Protein AF-A0A838WB47-F1 (afdb_monomer_lite)

Foldseek 3Di:
DAWPVPRQAFDKDADPDDDDDPPDDDDPDPVHDRIAFACDDPPRHDGPVPDAAQTKDKDWDADPNDTKIFIAHEWHDWAWDWDQDPNWIKIFIDDTPQFPWKWKAKPVGDIDTDRDRMDTDDPVSLPWIKIKIKRKGNQVSCVVVDVPPQAGRMDPDGDTDIYIDIYMDTHHD

Sequence (173 aa):
MHRTSDGTPFAWQGYGHLYAEPGTLHGISLDYANYYLPETIRSDSLGTADLRPGETYVLNVTTEGILIQGRTTIPDTFSASLVAMNGHRWVVWPRVRGAGGYMLSFSDGRTSLQQDTAFALADEELDGGWLTIRALDFNLYQYVSDPQMHRAGIDRGFGVFGATTAARLRLFP

pLDDT: mean 83.86, std 16.16, range [34.81, 97.81]

Radius of gyration: 18.25 Å; chains: 1; bounding box: 42×36×54 Å

Structure (mmCIF, N/CA/C/O backbone):
data_AF-A0A838WB47-F1
#
_entry.id   AF-A0A838WB47-F1
#
loop_
_atom_site.group_PDB
_atom_site.id
_atom_site.type_symbol
_atom_site.label_atom_id
_atom_site.label_alt_id
_atom_site.label_comp_id
_atom_site.label_asym_id
_atom_site.label_entity_id
_atom_site.label_seq_id
_atom_site.pdbx_PDB_ins_code
_atom_site.Cartn_x
_atom_site.Cartn_y
_atom_site.Cartn_z
_atom_site.occupancy
_atom_site.B_iso_or_equiv
_atom_site.auth_seq_id
_atom_site.auth_comp_id
_atom_site.auth_asym_id
_atom_site.auth_atom_id
_atom_site.pdbx_PDB_model_num
ATOM 1 N N . MET A 1 1 ? 7.780 -1.532 -16.198 1.00 90.12 1 MET A N 1
ATOM 2 C CA . MET A 1 1 ? 7.110 -2.469 -15.261 1.00 90.12 1 MET A CA 1
ATOM 3 C C . MET A 1 1 ? 6.120 -3.319 -16.045 1.00 90.12 1 MET A C 1
ATOM 5 O O . MET A 1 1 ? 5.581 -2.807 -17.016 1.00 90.12 1 MET A O 1
ATOM 9 N N . HIS A 1 2 ? 5.873 -4.566 -15.650 1.00 91.44 2 HIS A N 1
ATOM 10 C CA . HIS A 1 2 ? 4.824 -5.420 -16.225 1.00 91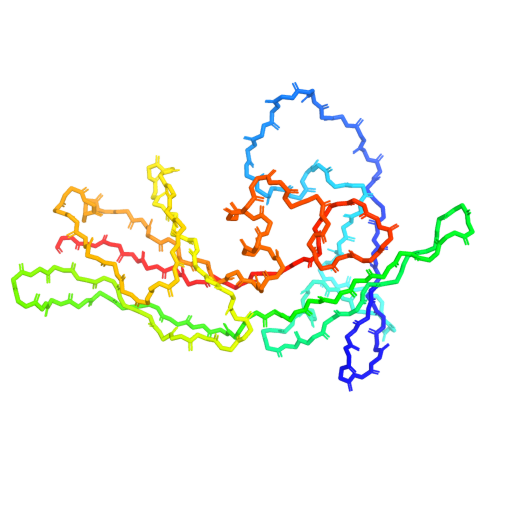.44 2 HIS A CA 1
ATOM 11 C C . HIS A 1 2 ? 4.107 -6.223 -15.133 1.00 91.44 2 HIS A C 1
ATOM 13 O O . HIS A 1 2 ? 4.675 -6.462 -14.061 1.00 91.44 2 HIS A O 1
ATOM 19 N N . ARG A 1 3 ? 2.864 -6.634 -15.402 1.00 90.62 3 ARG A N 1
ATOM 20 C CA . ARG A 1 3 ? 2.113 -7.563 -14.543 1.00 90.62 3 ARG A CA 1
ATOM 21 C C . ARG A 1 3 ? 2.590 -8.993 -14.794 1.00 90.62 3 ARG A C 1
ATOM 23 O O . ARG A 1 3 ? 2.779 -9.390 -15.937 1.00 90.62 3 ARG A O 1
ATOM 30 N N . THR A 1 4 ? 2.815 -9.771 -13.736 1.00 92.88 4 THR A N 1
ATOM 31 C CA . THR A 1 4 ? 3.361 -11.135 -13.867 1.00 92.88 4 THR A CA 1
ATOM 32 C C . THR A 1 4 ? 2.357 -12.127 -14.461 1.00 92.88 4 THR A C 1
ATOM 34 O O . THR A 1 4 ? 2.784 -13.053 -15.143 1.00 92.88 4 THR A O 1
ATOM 37 N N . SER A 1 5 ? 1.051 -11.955 -14.228 1.00 92.12 5 SER A N 1
ATOM 38 C CA . SER A 1 5 ? 0.035 -12.926 -14.663 1.00 92.12 5 SER A CA 1
ATOM 39 C C . SER A 1 5 ? -0.150 -13.010 -16.182 1.00 92.12 5 SER A C 1
ATOM 41 O O . SER A 1 5 ? -0.483 -14.079 -16.684 1.00 92.12 5 SER A O 1
ATOM 43 N N . ASP A 1 6 ? 0.103 -11.928 -16.920 1.00 89.62 6 ASP A N 1
ATOM 44 C CA . ASP A 1 6 ? -0.083 -11.868 -18.376 1.00 89.62 6 ASP A CA 1
ATOM 45 C C . ASP A 1 6 ? 1.080 -11.216 -19.141 1.00 89.62 6 ASP A C 1
ATOM 47 O O . ASP A 1 6 ? 1.063 -11.166 -20.367 1.00 89.62 6 ASP A O 1
ATOM 51 N N . GLY A 1 7 ? 2.102 -10.718 -18.442 1.00 89.31 7 GLY A N 1
ATOM 52 C CA . GLY A 1 7 ? 3.269 -10.081 -19.054 1.00 89.31 7 GLY A CA 1
ATOM 53 C C . GLY A 1 7 ? 2.996 -8.696 -19.646 1.00 89.31 7 GLY A C 1
ATOM 54 O O . GLY A 1 7 ? 3.919 -8.086 -20.189 1.00 89.31 7 GLY A O 1
ATOM 55 N N . THR A 1 8 ? 1.772 -8.172 -19.530 1.00 88.31 8 THR A N 1
ATOM 56 C CA . THR A 1 8 ? 1.386 -6.912 -20.173 1.00 88.31 8 THR A CA 1
ATOM 57 C C . THR A 1 8 ? 2.158 -5.736 -19.552 1.00 88.31 8 THR A C 1
ATOM 59 O O . THR A 1 8 ? 2.210 -5.606 -18.317 1.00 88.31 8 THR A O 1
ATOM 62 N N . PRO A 1 9 ? 2.796 -4.876 -20.370 1.00 90.75 9 PRO A N 1
ATOM 63 C CA . PRO A 1 9 ? 3.591 -3.761 -19.876 1.00 90.75 9 PRO A CA 1
ATOM 64 C C . PRO A 1 9 ? 2.721 -2.596 -19.390 1.00 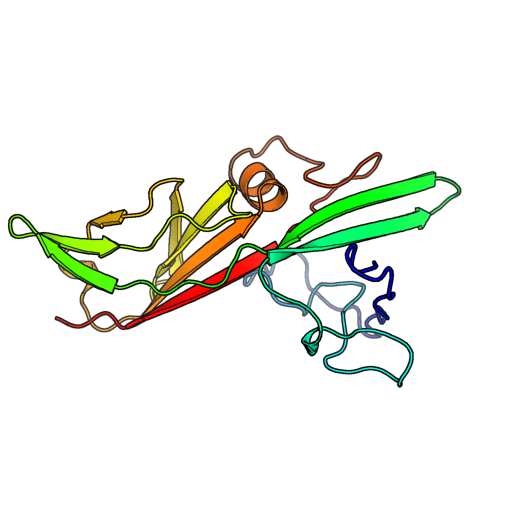90.75 9 PRO A C 1
ATOM 66 O O . PRO A 1 9 ? 1.647 -2.320 -19.920 1.00 90.75 9 PRO A O 1
ATOM 69 N N . PHE A 1 10 ? 3.241 -1.864 -18.406 1.00 88.62 10 PHE A N 1
ATOM 70 C CA . PHE A 1 10 ? 2.702 -0.575 -17.977 1.00 88.62 10 PHE A CA 1
ATOM 71 C C . PHE A 1 10 ? 3.431 0.563 -18.682 1.00 88.62 10 PHE A C 1
ATOM 73 O O . PHE A 1 10 ? 4.670 0.588 -18.682 1.00 88.62 10 PHE A O 1
ATOM 80 N N . ALA A 1 11 ? 2.684 1.527 -19.219 1.00 87.44 11 ALA A N 1
ATOM 81 C CA . ALA A 1 11 ? 3.270 2.678 -19.898 1.00 87.44 11 ALA A CA 1
ATOM 82 C C . ALA A 1 11 ? 3.494 3.846 -18.923 1.00 87.44 11 ALA A C 1
ATOM 84 O O . ALA A 1 11 ? 2.691 4.760 -18.764 1.00 87.44 11 ALA A O 1
ATOM 85 N N . TRP A 1 12 ? 4.649 3.809 -18.266 1.00 81.69 12 TRP A N 1
ATOM 86 C CA . TRP A 1 12 ? 5.147 4.938 -17.488 1.00 81.69 12 TRP A CA 1
ATOM 87 C C . TRP A 1 12 ? 5.329 6.169 -18.375 1.00 81.69 12 TRP A C 1
ATOM 89 O O . TRP A 1 12 ? 5.831 6.072 -19.495 1.00 81.69 12 TRP A O 1
ATOM 99 N N . GLN A 1 13 ? 4.959 7.330 -17.852 1.00 74.75 13 GLN A N 1
ATOM 100 C CA . GLN A 1 13 ? 5.166 8.625 -18.485 1.00 74.75 13 GLN A CA 1
ATOM 101 C C . GLN A 1 13 ? 6.111 9.461 -17.630 1.00 74.75 13 GLN A C 1
ATOM 103 O O . GLN A 1 13 ? 6.037 9.429 -16.405 1.00 74.75 13 GLN A O 1
ATOM 108 N N . GLY A 1 14 ? 7.027 10.189 -18.267 1.00 69.88 14 GLY A N 1
ATOM 109 C CA . GLY A 1 14 ? 7.852 11.171 -17.568 1.00 69.88 14 GLY A CA 1
ATOM 110 C C . GLY A 1 14 ? 7.015 12.393 -17.195 1.00 69.88 14 GLY A C 1
ATOM 111 O O . GLY A 1 14 ? 6.178 12.831 -17.988 1.00 69.88 14 GLY A O 1
ATOM 112 N N . TYR A 1 15 ? 7.238 12.960 -16.012 1.00 64.50 15 TYR A N 1
ATOM 113 C CA . TYR A 1 15 ? 6.712 14.292 -15.713 1.00 64.50 15 TYR A CA 1
ATOM 114 C C . TYR A 1 15 ? 7.523 15.359 -16.463 1.00 64.50 15 TYR A C 1
ATOM 116 O O . TYR A 1 15 ? 8.746 15.280 -16.551 1.00 64.50 15 TYR A O 1
ATOM 124 N N . GLY A 1 16 ? 6.837 16.366 -17.014 1.00 54.12 16 GLY A N 1
ATOM 125 C CA . GLY A 1 16 ? 7.458 17.469 -17.764 1.00 54.12 16 GLY A CA 1
ATOM 126 C C . GLY A 1 16 ? 7.888 18.678 -16.920 1.00 54.12 16 GLY A C 1
ATOM 127 O O . GLY A 1 16 ? 8.500 19.595 -17.461 1.00 54.12 16 GLY A O 1
ATOM 128 N N . HIS A 1 17 ? 7.581 18.708 -15.617 1.00 49.22 17 HIS A N 1
ATOM 129 C CA . HIS A 1 17 ? 7.891 19.836 -14.733 1.00 49.22 17 HIS A CA 1
ATOM 130 C C . HIS A 1 17 ? 8.670 19.384 -13.493 1.00 49.22 17 HIS A C 1
ATOM 132 O O . HIS A 1 17 ? 8.175 18.609 -12.684 1.00 49.22 17 HIS A O 1
ATOM 138 N N . LEU A 1 18 ? 9.888 19.912 -13.356 1.00 50.94 18 LEU A N 1
ATOM 139 C CA . LEU A 1 18 ? 10.751 19.817 -12.180 1.00 50.94 18 LEU A CA 1
ATOM 140 C C . LEU A 1 18 ? 10.758 21.178 -11.485 1.00 50.94 18 LEU A C 1
ATOM 142 O O . LEU A 1 18 ? 11.513 22.036 -11.920 1.00 50.94 18 LEU A O 1
ATOM 146 N N . TYR A 1 19 ? 9.978 21.374 -10.421 1.00 44.25 19 TYR A N 1
ATOM 147 C CA . TYR A 1 19 ? 10.296 22.371 -9.389 1.00 44.25 19 TYR A CA 1
ATOM 148 C C . TYR A 1 19 ? 9.724 21.916 -8.047 1.00 44.25 19 TYR A C 1
ATOM 150 O O . TYR A 1 19 ? 8.583 22.201 -7.702 1.00 44.25 19 TYR A O 1
ATOM 158 N N . ALA A 1 20 ? 10.548 21.197 -7.296 1.00 45.62 20 ALA A N 1
ATOM 159 C CA . ALA A 1 20 ? 10.332 20.899 -5.893 1.00 45.62 20 ALA A CA 1
ATOM 160 C C . ALA A 1 20 ? 11.442 21.587 -5.096 1.00 45.62 20 ALA A C 1
ATOM 162 O O . ALA A 1 20 ? 12.621 21.333 -5.351 1.00 45.62 20 ALA A O 1
ATOM 163 N N . GLU A 1 21 ? 11.087 22.463 -4.154 1.00 40.25 21 GLU A N 1
ATOM 164 C CA . GLU A 1 21 ? 12.078 23.027 -3.237 1.00 40.25 21 GLU A CA 1
ATOM 165 C C . GLU A 1 21 ? 12.554 21.950 -2.245 1.00 40.25 21 GLU A C 1
ATOM 167 O O . GLU A 1 21 ? 11.723 21.222 -1.682 1.00 40.25 21 GLU A O 1
ATOM 172 N N . PRO A 1 22 ? 13.874 21.829 -2.006 1.00 36.09 22 PRO A N 1
ATOM 173 C CA . PRO A 1 22 ? 14.416 20.870 -1.050 1.00 36.09 22 PRO A CA 1
ATOM 174 C C . PRO A 1 22 ? 13.778 21.015 0.341 1.00 36.09 22 PRO A C 1
ATOM 176 O O . PRO A 1 22 ? 13.734 22.109 0.895 1.00 36.09 22 PRO A O 1
ATOM 179 N N . GLY A 1 23 ? 13.331 19.904 0.936 1.00 36.72 23 GLY A N 1
ATOM 180 C CA . GLY A 1 23 ? 12.857 19.862 2.329 1.00 36.72 23 GLY A CA 1
ATOM 181 C C . GLY A 1 23 ? 11.339 19.934 2.533 1.00 36.72 23 GLY A C 1
ATOM 182 O O . GLY A 1 23 ? 10.885 19.839 3.671 1.00 36.72 23 GLY A O 1
ATOM 183 N N . THR A 1 24 ? 10.541 20.030 1.468 1.00 36.38 24 THR A N 1
ATOM 184 C CA . THR A 1 24 ? 9.078 19.898 1.559 1.00 36.38 24 THR A CA 1
ATOM 185 C C . THR A 1 24 ? 8.668 18.433 1.376 1.00 36.38 24 THR A C 1
ATOM 187 O O . THR A 1 24 ? 8.652 17.901 0.274 1.00 36.38 24 THR A O 1
ATOM 190 N N . LEU A 1 25 ? 8.386 17.739 2.481 1.00 36.59 25 LEU A N 1
ATOM 191 C CA . LEU A 1 25 ? 7.868 16.365 2.500 1.00 36.59 25 LEU A CA 1
ATOM 192 C C . LEU A 1 25 ? 6.429 16.395 3.028 1.00 36.59 25 LEU A C 1
ATOM 194 O O . LEU A 1 25 ? 6.199 16.418 4.236 1.00 36.59 25 LEU A O 1
ATOM 198 N N . HIS A 1 26 ? 5.447 16.375 2.127 1.00 34.81 26 HIS A N 1
ATOM 199 C CA . HIS A 1 26 ? 4.041 16.157 2.475 1.00 34.81 26 HIS A CA 1
ATOM 200 C C . HIS A 1 26 ? 3.559 14.826 1.889 1.00 34.81 26 HIS A C 1
ATOM 202 O O . HIS A 1 26 ? 2.889 14.768 0.864 1.00 34.81 26 HIS A O 1
ATOM 208 N N . GLY A 1 27 ? 3.917 13.733 2.570 1.00 42.12 27 GLY A N 1
ATOM 209 C CA . GLY A 1 27 ? 3.451 12.381 2.253 1.00 42.12 27 GLY A CA 1
ATOM 210 C C . GLY A 1 27 ? 4.011 11.786 0.955 1.00 42.12 27 GLY A C 1
ATOM 211 O O . GLY A 1 27 ? 4.848 12.370 0.274 1.00 42.12 27 GLY A O 1
ATOM 212 N N . ILE A 1 28 ? 3.537 10.583 0.617 1.00 42.91 28 ILE A N 1
ATOM 213 C CA . ILE A 1 28 ? 3.768 9.930 -0.681 1.00 42.91 28 ILE A CA 1
ATOM 214 C C . ILE A 1 28 ? 2.838 10.615 -1.701 1.00 42.91 28 ILE A C 1
ATOM 216 O O . ILE A 1 28 ? 1.822 10.045 -2.096 1.00 42.91 28 ILE A O 1
ATOM 220 N N . SER A 1 29 ? 3.104 11.882 -2.033 1.00 40.44 29 SER A N 1
ATOM 221 C CA . SER A 1 29 ? 2.401 12.588 -3.112 1.00 40.44 29 SER A CA 1
ATOM 222 C C . SER A 1 29 ? 3.119 12.350 -4.441 1.00 40.44 29 SER A C 1
ATOM 224 O O . SER A 1 29 ? 4.349 12.330 -4.491 1.00 40.44 29 SER A O 1
ATOM 226 N N . LEU A 1 30 ? 2.349 12.171 -5.519 1.00 41.78 30 LEU A N 1
ATOM 227 C CA . LEU A 1 30 ? 2.828 11.949 -6.895 1.00 41.78 30 LEU A CA 1
ATOM 228 C C . LEU A 1 30 ? 3.680 13.113 -7.441 1.00 41.78 30 LEU A C 1
ATOM 230 O O . LEU A 1 30 ? 4.377 12.947 -8.438 1.00 41.78 30 LEU A O 1
ATOM 234 N N . ASP A 1 31 ? 3.665 14.259 -6.762 1.00 38.00 31 ASP A N 1
ATOM 235 C CA . ASP A 1 31 ? 4.179 15.545 -7.247 1.00 38.00 31 ASP A CA 1
ATOM 236 C C . ASP A 1 31 ? 5.718 15.666 -7.263 1.00 38.00 31 ASP A C 1
ATOM 238 O O . ASP A 1 31 ? 6.252 16.669 -7.729 1.00 38.00 31 ASP A O 1
ATOM 242 N N . TYR A 1 32 ? 6.445 14.646 -6.790 1.00 45.44 32 TYR A N 1
ATOM 243 C CA . TYR A 1 32 ? 7.918 14.626 -6.737 1.00 45.44 32 TYR A CA 1
ATOM 244 C C . TYR A 1 32 ? 8.559 13.523 -7.596 1.00 45.44 32 TYR A C 1
ATOM 246 O O . TYR A 1 32 ? 9.774 13.319 -7.546 1.00 45.44 32 TYR A O 1
ATOM 254 N N . ALA A 1 33 ? 7.768 12.761 -8.355 1.00 56.72 33 ALA A N 1
ATOM 255 C CA . ALA A 1 33 ? 8.285 11.646 -9.136 1.00 56.72 33 ALA A CA 1
ATOM 256 C C . ALA A 1 33 ? 8.810 12.111 -10.506 1.00 56.72 33 ALA A C 1
ATOM 258 O O . ALA A 1 33 ? 8.194 12.927 -11.179 1.00 56.72 33 ALA A O 1
ATOM 259 N N . ASN A 1 34 ? 9.918 11.534 -10.979 1.00 63.47 34 ASN A N 1
ATOM 260 C CA . ASN A 1 34 ? 10.379 11.750 -12.362 1.00 63.47 34 ASN A CA 1
ATOM 261 C C . ASN A 1 34 ? 9.497 11.015 -13.390 1.00 63.47 34 ASN A C 1
ATOM 263 O O . ASN A 1 34 ? 9.502 11.346 -14.575 1.00 63.47 34 ASN A O 1
ATOM 267 N N . TYR A 1 35 ? 8.740 10.014 -12.934 1.00 70.81 35 TYR A N 1
ATOM 268 C CA . TYR A 1 35 ? 7.851 9.191 -13.743 1.00 70.81 35 TYR A CA 1
ATOM 269 C C . TYR A 1 35 ? 6.542 8.934 -12.998 1.00 70.81 35 TYR A C 1
ATOM 271 O O . TYR A 1 35 ? 6.547 8.747 -11.784 1.00 70.81 35 TYR A O 1
ATOM 279 N N . TYR A 1 36 ? 5.442 8.835 -13.735 1.00 75.06 36 TYR A N 1
ATOM 280 C CA . TYR A 1 36 ? 4.138 8.429 -13.225 1.00 75.06 36 TYR A CA 1
ATOM 281 C C . TYR A 1 36 ? 3.485 7.375 -14.105 1.00 75.06 36 TYR A C 1
ATOM 283 O O . TYR A 1 36 ? 3.841 7.189 -15.268 1.00 75.06 36 TYR A O 1
ATOM 291 N N . LEU A 1 37 ? 2.509 6.682 -13.530 1.00 77.81 37 LEU A N 1
ATOM 292 C CA . LEU A 1 37 ? 1.582 5.853 -14.280 1.00 77.81 37 LEU A CA 1
ATOM 293 C C . LEU A 1 37 ? 0.320 6.689 -14.558 1.00 77.81 37 LEU A C 1
ATOM 295 O O . LEU A 1 37 ? -0.301 7.168 -13.610 1.00 77.81 37 LEU A O 1
ATOM 299 N N . PRO A 1 38 ? -0.062 6.897 -15.826 1.00 77.62 38 PRO A N 1
ATOM 300 C CA . PRO A 1 38 ? -1.349 7.490 -16.186 1.00 77.62 38 PRO A CA 1
ATOM 301 C C . PRO A 1 38 ? -2.514 6.600 -15.758 1.00 77.62 38 PRO A C 1
ATOM 303 O O . PRO A 1 38 ? -2.359 5.383 -15.680 1.00 77.62 38 PRO A O 1
ATOM 306 N N . GLU A 1 39 ? -3.698 7.183 -15.574 1.00 72.06 39 GLU A N 1
ATOM 307 C CA . GLU A 1 39 ? -4.915 6.438 -15.221 1.00 72.06 39 GLU A CA 1
ATOM 308 C C . GLU A 1 39 ? -5.314 5.403 -16.275 1.00 72.06 39 GLU A C 1
ATOM 310 O O . GLU A 1 39 ? -5.624 4.258 -15.949 1.00 72.06 39 GLU A O 1
ATOM 315 N N . THR A 1 40 ? -5.253 5.771 -17.550 1.00 65.31 40 THR A N 1
ATOM 316 C CA . THR A 1 40 ? -5.563 4.877 -18.668 1.00 65.31 40 THR A CA 1
ATOM 317 C C . THR A 1 40 ? -4.689 5.246 -19.853 1.00 65.31 40 THR A C 1
ATOM 319 O O . THR A 1 40 ? -4.433 6.424 -20.110 1.00 65.31 40 THR A O 1
ATOM 322 N N . ILE A 1 41 ? -4.203 4.238 -20.570 1.00 68.31 41 ILE A N 1
ATOM 323 C CA . ILE A 1 41 ? -3.317 4.410 -21.722 1.00 68.31 41 ILE A CA 1
ATOM 324 C C . ILE A 1 41 ? -3.948 3.689 -22.916 1.00 68.31 41 ILE A C 1
ATOM 326 O O . ILE A 1 41 ? -4.962 3.006 -22.785 1.00 68.31 41 ILE A O 1
ATOM 330 N N . ARG A 1 42 ? -3.395 3.928 -24.108 1.00 64.81 42 ARG A N 1
ATOM 331 C CA . ARG A 1 42 ? -3.755 3.284 -25.380 1.00 64.81 42 ARG A CA 1
ATOM 332 C C . ARG A 1 42 ? -3.926 1.763 -25.231 1.00 64.81 42 ARG A C 1
ATOM 334 O O . ARG A 1 42 ? -3.386 1.155 -24.316 1.00 64.81 42 ARG A O 1
ATOM 341 N N . SER A 1 43 ? -4.643 1.165 -26.182 1.00 67.44 43 SER A N 1
ATOM 342 C CA . SER A 1 43 ? -5.160 -0.216 -26.181 1.00 67.44 43 SER A CA 1
ATOM 343 C C . SER A 1 43 ? -4.160 -1.360 -25.924 1.00 67.44 43 SER A C 1
ATOM 345 O O . SER A 1 43 ? -4.589 -2.505 -25.828 1.00 67.44 43 SER A O 1
ATOM 347 N N . ASP A 1 44 ? -2.858 -1.091 -25.847 1.00 76.88 44 ASP A N 1
ATOM 348 C CA . ASP A 1 44 ? -1.764 -2.059 -25.725 1.00 76.88 44 ASP A CA 1
ATOM 349 C C . ASP A 1 44 ? -0.924 -1.923 -24.437 1.00 76.88 44 ASP A C 1
ATOM 351 O O . ASP A 1 44 ? 0.070 -2.634 -24.278 1.00 76.88 44 ASP A O 1
ATOM 355 N N . SER A 1 45 ? -1.295 -1.040 -23.503 1.00 82.94 45 SER A N 1
ATOM 356 C CA . SER A 1 45 ? -0.541 -0.838 -22.257 1.00 82.94 45 SER A CA 1
ATOM 357 C C . SER A 1 45 ? -1.428 -0.550 -21.047 1.00 82.94 45 SER A C 1
ATOM 359 O O . SER A 1 45 ? -2.501 0.034 -21.164 1.00 82.94 45 SER A O 1
ATOM 361 N N . LEU A 1 46 ? -0.955 -0.971 -19.871 1.00 86.69 46 LEU A N 1
ATOM 362 C CA . LEU A 1 46 ? -1.660 -0.818 -18.597 1.00 86.69 46 LEU A CA 1
ATOM 363 C C . LEU A 1 46 ? -1.367 0.543 -17.938 1.00 86.69 46 LEU A C 1
ATOM 365 O O . LEU A 1 46 ? -0.222 1.012 -17.947 1.00 86.69 46 LEU A O 1
ATOM 369 N N . GLY A 1 47 ? -2.395 1.143 -17.333 1.00 85.62 47 GLY A N 1
ATOM 370 C CA . GLY A 1 47 ? -2.328 2.348 -16.496 1.00 85.62 47 GLY A CA 1
ATOM 371 C C . GLY A 1 47 ? -2.513 2.049 -15.002 1.00 85.62 47 GLY A C 1
ATOM 372 O O . GLY A 1 47 ? -2.530 0.893 -14.583 1.00 85.62 47 GLY A O 1
ATOM 373 N N . THR A 1 48 ? -2.668 3.072 -14.157 1.00 83.50 48 THR A N 1
ATOM 374 C CA . THR A 1 48 ? -2.925 2.870 -12.714 1.00 83.50 48 THR A CA 1
ATOM 375 C C . THR A 1 48 ? -4.241 2.150 -12.454 1.00 83.50 48 THR A C 1
ATOM 377 O O . THR A 1 48 ? -4.304 1.370 -11.505 1.00 83.50 48 THR A O 1
ATOM 380 N N . ALA A 1 49 ? -5.257 2.341 -13.303 1.00 84.56 49 ALA A N 1
ATOM 381 C CA . ALA A 1 49 ? -6.543 1.652 -13.191 1.00 84.56 49 ALA A CA 1
ATOM 382 C C . ALA A 1 49 ? -6.430 0.125 -13.378 1.00 84.56 49 ALA A C 1
ATOM 384 O O . ALA A 1 49 ? -7.298 -0.626 -12.937 1.00 84.56 49 ALA A O 1
ATOM 385 N N . ASP A 1 50 ? -5.343 -0.348 -13.991 1.00 89.69 50 ASP A N 1
ATOM 386 C CA . ASP A 1 50 ? -5.075 -1.767 -14.221 1.00 89.69 50 ASP A CA 1
ATOM 387 C C . ASP A 1 50 ? -4.282 -2.439 -13.088 1.00 89.69 50 ASP A C 1
ATOM 389 O O . ASP A 1 50 ? -4.009 -3.650 -13.137 1.00 89.69 50 ASP A O 1
ATOM 393 N N . LEU A 1 51 ? -3.893 -1.674 -12.062 1.00 90.44 51 LEU A N 1
ATOM 394 C CA . LEU A 1 51 ? -3.312 -2.219 -10.842 1.00 90.44 51 LEU A CA 1
ATOM 395 C C . LEU A 1 51 ? -4.382 -2.992 -10.071 1.00 90.44 51 LEU A C 1
ATOM 397 O O . LEU A 1 51 ? -5.482 -2.506 -9.821 1.00 90.44 51 LEU A O 1
ATOM 401 N N . ARG A 1 52 ? -4.050 -4.220 -9.682 1.00 93.44 52 ARG A N 1
ATOM 402 C CA . ARG A 1 52 ? -4.972 -5.143 -9.031 1.00 93.44 52 ARG A CA 1
ATOM 403 C C . ARG A 1 52 ? -4.384 -5.589 -7.699 1.00 93.44 52 ARG A C 1
ATOM 405 O O . ARG A 1 52 ? -3.262 -6.099 -7.669 1.00 93.44 52 ARG A O 1
ATOM 412 N N . PRO A 1 53 ? -5.134 -5.436 -6.602 1.00 95.06 53 PRO A N 1
ATOM 413 C CA . PRO A 1 53 ? -4.815 -6.082 -5.340 1.00 95.06 53 PRO A CA 1
ATOM 414 C C . PRO A 1 53 ? -4.545 -7.571 -5.544 1.00 95.06 53 PRO A C 1
ATOM 416 O O . PRO A 1 53 ? -5.239 -8.242 -6.310 1.00 95.06 53 PRO A O 1
ATOM 419 N N . GLY A 1 54 ? -3.499 -8.067 -4.895 1.00 94.38 54 GLY A N 1
ATOM 420 C CA . GLY A 1 54 ? -3.109 -9.464 -4.952 1.00 94.38 54 GLY A CA 1
ATOM 421 C C . GLY A 1 54 ? -2.228 -9.883 -6.127 1.00 94.38 54 GLY A C 1
ATOM 422 O O . GLY A 1 54 ? -1.715 -11.008 -6.104 1.00 94.38 54 GLY A O 1
ATOM 423 N N . GLU A 1 55 ? -2.053 -9.021 -7.130 1.00 96.00 55 GLU A N 1
ATOM 424 C CA . GLU A 1 55 ? -1.185 -9.272 -8.280 1.00 96.00 55 GLU A CA 1
ATOM 425 C C . GLU A 1 55 ? 0.273 -8.910 -7.992 1.00 96.00 55 GLU A C 1
ATOM 427 O O . GLU A 1 55 ? 0.591 -8.047 -7.165 1.00 96.00 55 GLU A O 1
ATOM 432 N N . THR A 1 56 ? 1.171 -9.574 -8.719 1.00 95.31 56 THR A N 1
ATOM 433 C CA . THR A 1 56 ? 2.609 -9.307 -8.669 1.00 95.31 56 THR A CA 1
ATOM 434 C C . THR A 1 56 ? 3.064 -8.529 -9.898 1.00 95.31 56 THR A C 1
ATOM 436 O O . THR A 1 56 ? 2.658 -8.802 -11.030 1.00 95.31 56 THR A O 1
ATOM 439 N N . TYR A 1 57 ? 3.970 -7.585 -9.665 1.00 93.69 57 TYR A N 1
ATOM 440 C CA . TYR A 1 57 ? 4.527 -6.699 -10.673 1.00 93.69 57 TYR A CA 1
ATOM 441 C C . TYR A 1 57 ? 6.043 -6.771 -10.654 1.00 93.69 57 TYR A C 1
ATOM 443 O O . TYR A 1 57 ? 6.665 -6.847 -9.592 1.00 93.69 57 TYR A O 1
ATOM 451 N N . VAL A 1 58 ? 6.631 -6.728 -11.845 1.00 94.81 58 VAL A N 1
ATOM 452 C CA . VAL A 1 58 ? 8.080 -6.741 -12.035 1.00 94.81 58 VAL A CA 1
ATOM 453 C C . VAL A 1 58 ? 8.515 -5.441 -12.696 1.00 94.81 58 VAL A C 1
ATOM 455 O O . VAL A 1 58 ? 7.969 -5.006 -13.716 1.00 94.81 58 VAL A O 1
ATOM 458 N N . LEU A 1 59 ? 9.524 -4.819 -12.103 1.00 91.12 59 LEU A N 1
ATOM 459 C CA . LEU A 1 59 ? 10.240 -3.670 -12.624 1.00 91.12 59 LEU A CA 1
ATOM 460 C C . LEU A 1 59 ? 11.541 -4.159 -13.264 1.00 91.12 59 LEU A C 1
ATOM 462 O O . LEU A 1 59 ? 12.285 -4.906 -12.647 1.00 91.12 59 LEU A O 1
ATOM 466 N N . ASN A 1 60 ? 11.811 -3.714 -14.488 1.00 91.94 60 ASN A N 1
ATOM 467 C CA . ASN A 1 60 ? 13.097 -3.868 -15.160 1.00 91.94 60 ASN A CA 1
ATOM 468 C C . ASN A 1 60 ? 13.445 -2.496 -15.741 1.00 91.94 60 ASN A C 1
ATOM 470 O O . ASN A 1 60 ? 12.655 -1.954 -16.517 1.00 91.94 60 ASN A O 1
ATOM 474 N N . VAL A 1 61 ? 14.580 -1.932 -15.341 1.00 85.19 61 VAL A N 1
ATOM 475 C CA . VAL A 1 61 ? 15.087 -0.639 -15.811 1.00 85.19 61 VAL A CA 1
ATOM 476 C C . VAL A 1 61 ? 16.537 -0.828 -16.216 1.00 85.19 61 VAL A C 1
ATOM 478 O O . VAL A 1 61 ? 17.337 -1.314 -15.424 1.00 85.19 61 VAL A O 1
ATOM 481 N N . THR A 1 62 ? 16.889 -0.445 -17.438 1.00 87.19 62 THR A N 1
ATOM 482 C CA . THR A 1 62 ? 18.285 -0.431 -17.879 1.00 87.19 62 THR A CA 1
ATOM 483 C C . THR A 1 62 ? 18.789 1.002 -17.879 1.00 87.19 62 THR A C 1
ATOM 485 O O . THR A 1 62 ? 18.217 1.854 -18.553 1.00 87.19 62 THR A O 1
ATOM 488 N N . THR A 1 63 ? 19.860 1.262 -17.133 1.00 81.50 63 THR A N 1
ATOM 489 C CA . THR A 1 63 ? 20.524 2.567 -17.065 1.00 81.50 63 THR A CA 1
ATOM 490 C C . THR A 1 63 ? 22.031 2.366 -17.089 1.00 81.50 63 THR A C 1
ATOM 492 O O . THR A 1 63 ? 22.535 1.479 -16.410 1.00 81.50 63 THR A O 1
ATOM 495 N N . GLU A 1 64 ? 22.747 3.135 -17.911 1.00 87.81 64 GLU A N 1
ATOM 496 C CA . GLU A 1 64 ? 24.217 3.054 -18.035 1.00 87.81 64 GLU A CA 1
ATOM 497 C C . GLU A 1 64 ? 24.752 1.620 -18.266 1.00 87.81 64 GLU A C 1
ATOM 499 O O . GLU A 1 64 ? 25.822 1.243 -17.802 1.00 87.81 64 GLU A O 1
ATOM 504 N N . GLY A 1 65 ? 23.985 0.781 -18.973 1.00 90.06 65 GLY A N 1
ATOM 505 C CA . GLY A 1 65 ? 24.336 -0.625 -19.220 1.00 90.06 65 GLY A CA 1
ATOM 506 C C . GLY A 1 65 ? 24.085 -1.580 -18.044 1.00 90.06 65 GLY A C 1
ATOM 507 O O . GLY A 1 65 ? 24.308 -2.781 -18.183 1.00 90.06 65 GLY A O 1
ATOM 508 N N . ILE A 1 66 ? 23.575 -1.090 -16.912 1.00 87.25 66 ILE A N 1
ATOM 509 C CA . ILE A 1 66 ? 23.194 -1.888 -15.743 1.00 87.25 66 ILE A CA 1
ATOM 510 C C . ILE A 1 66 ? 21.686 -2.143 -15.771 1.00 87.25 66 ILE A C 1
ATOM 512 O O . ILE A 1 66 ? 20.881 -1.223 -15.920 1.00 87.25 66 ILE A O 1
ATOM 516 N N . LEU A 1 67 ? 21.295 -3.409 -15.612 1.00 91.00 67 LEU A N 1
ATOM 517 C CA . LEU A 1 67 ? 19.905 -3.800 -15.398 1.00 91.00 67 LEU A CA 1
ATOM 518 C C . LEU A 1 67 ? 19.578 -3.749 -13.899 1.00 91.00 67 LEU A C 1
ATOM 520 O O . LEU A 1 67 ? 20.129 -4.521 -13.115 1.00 91.00 67 LEU A O 1
ATOM 524 N N . ILE A 1 68 ? 18.654 -2.863 -13.535 1.00 88.25 68 ILE A N 1
ATOM 525 C CA . ILE A 1 68 ? 18.005 -2.770 -12.228 1.00 88.25 68 ILE A CA 1
ATOM 526 C C . ILE A 1 68 ? 16.692 -3.543 -12.309 1.00 88.25 68 ILE A C 1
ATOM 528 O O . ILE A 1 68 ? 15.882 -3.317 -13.215 1.00 88.25 68 ILE A O 1
ATOM 532 N N . GLN A 1 69 ? 16.471 -4.447 -11.361 1.00 93.12 69 GLN A N 1
ATOM 533 C CA . GLN A 1 69 ? 15.267 -5.275 -11.319 1.00 93.12 69 GLN A CA 1
ATOM 534 C C . GLN A 1 69 ? 14.531 -5.077 -10.005 1.00 93.12 69 GLN A C 1
ATOM 536 O O . GLN A 1 69 ? 15.151 -4.835 -8.980 1.00 93.12 69 GLN A O 1
ATOM 541 N N . GLY A 1 70 ? 13.213 -5.216 -10.013 1.00 93.00 70 GLY A N 1
ATOM 542 C CA . GLY A 1 70 ? 12.424 -5.203 -8.794 1.00 93.00 70 GLY A CA 1
ATOM 543 C C . GLY A 1 70 ? 11.164 -6.037 -8.914 1.00 93.00 70 GLY A C 1
ATOM 544 O O . GLY A 1 70 ? 10.681 -6.303 -10.014 1.00 93.00 70 GLY A O 1
ATOM 545 N N . ARG A 1 71 ? 10.624 -6.467 -7.776 1.00 94.62 71 ARG A N 1
ATOM 546 C CA . ARG A 1 71 ? 9.394 -7.263 -7.720 1.00 94.62 71 ARG A CA 1
ATOM 547 C C . ARG A 1 71 ? 8.586 -6.900 -6.487 1.00 94.62 71 ARG A C 1
ATOM 549 O O . ARG A 1 71 ? 9.109 -7.005 -5.387 1.00 94.62 71 ARG A O 1
ATOM 556 N N . THR A 1 72 ? 7.310 -6.567 -6.656 1.00 95.31 72 THR A N 1
ATOM 557 C CA . THR A 1 72 ? 6.381 -6.317 -5.542 1.00 95.31 72 THR A CA 1
ATOM 558 C C . THR A 1 72 ? 5.041 -7.005 -5.783 1.00 95.31 72 THR A C 1
ATOM 560 O O . THR A 1 72 ? 4.655 -7.239 -6.928 1.00 95.31 72 THR A O 1
ATOM 563 N N . THR A 1 73 ? 4.343 -7.361 -4.707 1.00 96.31 73 THR A N 1
ATOM 564 C CA . THR A 1 73 ? 2.974 -7.890 -4.757 1.00 96.31 73 THR A CA 1
ATOM 565 C C . THR A 1 73 ? 2.065 -6.911 -4.044 1.00 96.31 73 THR A C 1
ATOM 567 O O . THR A 1 73 ? 2.292 -6.624 -2.872 1.00 96.31 73 THR A O 1
ATOM 570 N N . ILE A 1 74 ? 1.044 -6.409 -4.738 1.00 96.38 74 ILE A N 1
ATOM 571 C CA . ILE A 1 74 ? 0.066 -5.515 -4.118 1.00 96.38 74 ILE A CA 1
ATOM 572 C C . ILE A 1 74 ? -0.696 -6.332 -3.067 1.00 96.38 74 ILE A C 1
ATOM 574 O O . ILE A 1 74 ? -1.217 -7.393 -3.419 1.00 96.38 74 ILE A O 1
ATOM 578 N N . PRO A 1 75 ? -0.772 -5.897 -1.796 1.00 97.75 75 PRO A N 1
ATOM 579 C CA . PRO A 1 75 ? -1.556 -6.617 -0.800 1.00 97.75 75 PRO A CA 1
ATOM 580 C C . PRO A 1 75 ? -3.028 -6.755 -1.220 1.00 97.75 75 PRO A C 1
ATOM 582 O O . PRO A 1 75 ? -3.546 -5.917 -1.955 1.00 97.75 75 PRO A O 1
ATOM 585 N N . ASP A 1 76 ? -3.717 -7.809 -0.779 1.00 97.44 76 ASP A N 1
ATOM 586 C CA . ASP A 1 76 ? -5.148 -7.973 -1.086 1.00 97.44 76 ASP A CA 1
ATOM 587 C C . ASP A 1 76 ? -5.990 -6.818 -0.491 1.00 97.44 76 ASP A C 1
ATOM 589 O O . ASP A 1 76 ? -5.575 -6.111 0.436 1.00 97.44 76 ASP A O 1
ATOM 593 N N . THR A 1 77 ? -7.195 -6.600 -1.029 1.00 96.44 77 THR A N 1
ATOM 594 C CA . THR A 1 77 ? -8.163 -5.660 -0.440 1.00 96.44 77 THR A CA 1
ATOM 595 C C . THR A 1 77 ? -8.682 -6.172 0.893 1.00 96.44 77 THR A C 1
ATOM 597 O O . THR A 1 77 ? -8.889 -7.372 1.066 1.00 96.44 77 THR A O 1
ATOM 600 N N . PHE A 1 78 ? -9.000 -5.256 1.801 1.00 97.31 78 PHE A N 1
ATOM 601 C CA . PHE A 1 78 ? -9.604 -5.588 3.083 1.00 97.31 78 PHE A CA 1
ATOM 602 C C . PHE A 1 78 ? -10.527 -4.484 3.571 1.00 97.31 78 PHE A C 1
ATOM 604 O O . PHE A 1 78 ? -10.560 -3.374 3.040 1.00 97.31 78 PHE A O 1
ATOM 611 N N . SER A 1 79 ? -11.273 -4.806 4.618 1.00 97.00 79 SER A N 1
ATOM 612 C CA . SER A 1 79 ? -12.032 -3.845 5.402 1.00 97.00 79 SER A CA 1
ATOM 613 C C . SER A 1 79 ? -11.592 -3.937 6.856 1.00 97.00 79 SER A C 1
ATOM 615 O O . SER A 1 79 ? -11.151 -4.990 7.318 1.00 97.00 79 SER A O 1
ATOM 617 N N . ALA A 1 80 ? -11.704 -2.817 7.558 1.00 96.50 80 ALA A N 1
ATOM 618 C CA . ALA A 1 80 ? -11.500 -2.746 8.992 1.00 96.50 80 ALA A CA 1
ATOM 619 C C . ALA A 1 80 ? -12.850 -2.597 9.693 1.00 96.50 80 ALA A C 1
ATOM 621 O O . ALA A 1 80 ? -13.826 -2.134 9.099 1.00 96.50 80 ALA A O 1
ATOM 622 N N . SER A 1 81 ? -12.917 -2.993 10.955 1.00 95.62 81 SER A N 1
ATOM 623 C CA . SER A 1 81 ? -14.127 -2.894 11.765 1.00 95.62 81 SER A CA 1
ATOM 624 C C . SER A 1 81 ? -13.794 -2.380 13.154 1.00 95.62 81 SER A C 1
ATOM 626 O O . SER A 1 81 ? -12.764 -2.739 13.718 1.00 95.62 81 SER A O 1
ATOM 628 N N . LEU A 1 82 ? -14.681 -1.545 13.695 1.00 93.75 82 LEU A N 1
ATOM 629 C CA . LEU A 1 82 ? -14.650 -1.129 15.091 1.00 93.75 82 LEU A CA 1
ATOM 630 C C . LEU A 1 82 ? -15.445 -2.144 15.916 1.00 93.75 82 LEU A C 1
ATOM 632 O O . LEU A 1 82 ? -16.616 -2.386 15.627 1.00 93.75 82 LEU A O 1
ATOM 636 N N . VAL A 1 83 ? -14.824 -2.733 16.932 1.00 94.00 83 VAL A N 1
ATOM 637 C CA . VAL A 1 83 ? -15.454 -3.706 17.831 1.00 94.00 83 VAL A CA 1
ATOM 638 C C . VAL A 1 83 ? -15.241 -3.299 19.285 1.00 94.00 83 VAL A C 1
ATOM 640 O O . VAL A 1 83 ? -14.195 -2.762 19.639 1.00 94.00 83 VAL A O 1
ATOM 643 N N . ALA A 1 84 ? -16.226 -3.557 20.141 1.00 92.62 84 ALA A N 1
ATOM 644 C CA . ALA A 1 84 ? -16.094 -3.383 21.585 1.00 92.62 84 ALA A CA 1
ATOM 645 C C . ALA A 1 84 ? -15.819 -4.746 22.234 1.00 92.62 84 ALA A C 1
ATOM 647 O O . ALA A 1 84 ? -16.603 -5.680 22.074 1.00 92.62 84 ALA A O 1
ATOM 648 N N . MET A 1 85 ? -14.706 -4.870 22.957 1.00 90.38 85 MET A N 1
ATOM 649 C CA . MET A 1 85 ? -14.290 -6.106 23.621 1.00 90.38 85 MET A CA 1
ATOM 650 C C . MET A 1 85 ? -13.609 -5.781 24.952 1.00 90.38 85 MET A C 1
ATOM 652 O O . MET A 1 85 ? -12.698 -4.958 25.003 1.00 90.38 85 MET A O 1
ATOM 656 N N . ASN A 1 86 ? -14.042 -6.442 26.030 1.00 89.25 86 ASN A N 1
ATOM 657 C CA . ASN A 1 86 ? -13.506 -6.260 27.387 1.00 89.25 86 ASN A CA 1
ATOM 658 C C . ASN A 1 86 ? -13.526 -4.798 27.877 1.00 89.25 86 ASN A C 1
ATOM 660 O O . ASN A 1 86 ? -12.593 -4.356 28.535 1.00 89.25 86 ASN A O 1
ATOM 664 N N . GLY A 1 87 ? -14.565 -4.034 27.526 1.00 86.69 87 GLY A N 1
ATOM 665 C CA . GLY A 1 87 ? -14.675 -2.616 27.897 1.00 86.69 87 GLY A CA 1
ATOM 666 C C . GLY A 1 87 ? -13.790 -1.666 27.081 1.00 86.69 87 GLY A C 1
ATOM 667 O O . GLY A 1 87 ? -13.850 -0.464 27.302 1.00 86.69 87 GLY A O 1
ATOM 668 N N . HIS A 1 88 ? -13.025 -2.178 26.114 1.00 89.44 88 HIS A N 1
ATOM 669 C CA . HIS A 1 88 ? -12.195 -1.388 25.209 1.00 89.44 88 HIS A CA 1
ATOM 670 C C . HIS A 1 88 ? -12.753 -1.408 23.788 1.00 89.44 88 HIS A C 1
ATOM 672 O O . HIS A 1 88 ? -13.378 -2.386 23.363 1.00 89.44 88 HIS A O 1
ATOM 678 N N . ARG A 1 89 ? -12.490 -0.344 23.027 1.00 91.88 89 ARG A N 1
ATOM 679 C CA . ARG A 1 89 ? -12.760 -0.311 21.589 1.00 91.88 89 ARG A CA 1
ATOM 680 C C . ARG A 1 89 ? -11.509 -0.697 20.822 1.00 91.88 89 ARG A C 1
ATOM 682 O O . ARG A 1 89 ? -10.418 -0.215 21.098 1.00 91.88 89 ARG A O 1
ATOM 689 N N . TRP A 1 90 ? -11.687 -1.567 19.845 1.00 94.75 90 TRP A N 1
ATOM 690 C CA . TRP A 1 90 ? -10.622 -2.100 19.018 1.00 94.75 90 TRP A CA 1
ATOM 691 C C . TRP A 1 90 ? -10.960 -1.871 17.561 1.00 94.75 90 TRP A C 1
ATOM 693 O O . TRP A 1 90 ? -12.082 -2.130 17.129 1.00 94.75 90 TRP A O 1
ATOM 703 N N . VAL A 1 91 ? -9.973 -1.451 16.786 1.00 95.50 91 VAL A N 1
ATOM 704 C CA . VAL A 1 91 ? -10.033 -1.569 15.335 1.00 95.50 91 VAL A CA 1
ATOM 705 C C . VAL A 1 91 ? -9.369 -2.873 14.953 1.00 95.50 91 VAL A C 1
ATOM 707 O O . VAL A 1 91 ? -8.226 -3.112 15.328 1.00 95.50 91 VAL A O 1
ATOM 710 N N . VAL A 1 92 ? -10.081 -3.711 14.210 1.00 97.12 92 VAL A N 1
ATOM 711 C CA . VAL A 1 92 ? -9.597 -5.018 13.760 1.00 97.12 92 VAL A CA 1
ATOM 712 C C . VAL A 1 92 ? -9.699 -5.134 12.246 1.00 97.12 92 VAL A C 1
ATOM 714 O O . VAL A 1 92 ? -10.610 -4.583 11.624 1.00 97.12 92 VAL A O 1
ATOM 717 N N . TRP A 1 93 ? -8.757 -5.847 11.643 1.00 97.56 93 TRP A N 1
ATOM 718 C CA . TRP A 1 93 ? -8.739 -6.169 10.218 1.00 97.56 93 TRP A CA 1
ATOM 719 C C . TRP A 1 93 ? -8.174 -7.579 10.012 1.00 97.56 93 TRP A C 1
ATOM 721 O O . TRP A 1 93 ? -7.508 -8.106 10.894 1.00 97.56 93 TRP A O 1
ATOM 731 N N . PRO A 1 94 ? -8.440 -8.256 8.886 1.00 97.31 94 PRO A N 1
ATOM 732 C CA . PRO A 1 94 ? -7.806 -9.540 8.616 1.00 97.31 94 PRO A CA 1
ATOM 733 C C . PRO A 1 94 ? -6.335 -9.352 8.231 1.00 97.31 94 PRO A C 1
ATOM 735 O O . PRO A 1 94 ? -5.959 -8.350 7.618 1.00 97.31 94 PRO A O 1
ATOM 738 N N . ARG A 1 95 ? -5.502 -10.367 8.497 1.00 96.44 95 ARG A N 1
ATOM 739 C CA . ARG A 1 95 ? -4.187 -10.440 7.854 1.00 96.44 95 ARG A CA 1
ATOM 740 C C . ARG A 1 95 ? -4.386 -10.677 6.357 1.00 96.44 95 ARG A C 1
ATOM 742 O O . ARG A 1 95 ? -4.938 -11.707 5.981 1.00 96.44 95 ARG A O 1
ATOM 749 N N . VAL A 1 96 ? -3.919 -9.761 5.513 1.00 95.94 96 VAL A N 1
ATOM 750 C CA . VAL A 1 96 ? -4.043 -9.897 4.054 1.00 95.94 96 VAL A CA 1
ATOM 751 C C . VAL A 1 96 ? -2.802 -10.514 3.424 1.00 95.94 96 VAL A C 1
ATOM 753 O O . VAL A 1 96 ? -1.670 -10.292 3.864 1.00 95.94 96 VAL A O 1
ATOM 756 N N . ARG A 1 97 ? -3.004 -11.291 2.358 1.00 96.00 97 ARG A N 1
ATOM 757 C CA . ARG A 1 97 ? -1.906 -11.817 1.544 1.00 96.00 97 ARG A CA 1
ATOM 758 C C . ARG A 1 97 ? -1.141 -10.658 0.908 1.00 96.00 97 ARG A C 1
ATOM 760 O O . ARG A 1 97 ? -1.726 -9.649 0.526 1.00 96.00 97 ARG A O 1
ATOM 767 N N . GLY A 1 98 ? 0.174 -10.820 0.796 1.00 93.44 98 GLY A N 1
ATOM 768 C CA . GLY A 1 98 ? 1.070 -9.804 0.243 1.00 93.44 98 GLY A CA 1
ATOM 769 C C . GLY A 1 98 ? 1.513 -8.742 1.250 1.00 93.44 98 GLY A C 1
ATOM 770 O O . GLY A 1 98 ? 2.515 -8.087 0.987 1.00 93.44 98 GLY A O 1
ATOM 771 N N . ALA A 1 99 ? 0.860 -8.610 2.413 1.00 97.38 99 ALA A N 1
ATOM 772 C CA . ALA A 1 99 ? 1.277 -7.652 3.434 1.00 97.38 99 ALA A CA 1
ATOM 773 C C . ALA A 1 99 ? 2.481 -8.139 4.260 1.00 97.38 99 ALA A C 1
ATOM 775 O O . ALA A 1 99 ? 2.444 -9.224 4.852 1.00 97.38 99 ALA A O 1
ATOM 776 N N . GLY A 1 100 ? 3.509 -7.292 4.358 1.00 96.19 100 GLY A N 1
ATOM 777 C CA . GLY A 1 100 ? 4.595 -7.414 5.339 1.00 96.19 100 GLY A CA 1
ATOM 778 C C . GLY A 1 100 ? 4.238 -6.819 6.707 1.00 96.19 100 GLY A C 1
ATOM 779 O O . GLY A 1 100 ? 4.748 -7.273 7.732 1.00 96.19 100 GLY A O 1
ATOM 780 N N . GLY A 1 101 ? 3.314 -5.854 6.718 1.00 97.25 101 GLY A N 1
ATOM 781 C CA . GLY A 1 101 ? 2.731 -5.235 7.907 1.00 97.25 101 GLY A CA 1
ATOM 782 C C . GLY A 1 101 ? 1.796 -4.082 7.539 1.00 97.25 101 GLY A C 1
ATOM 783 O O . GLY A 1 101 ? 1.373 -3.961 6.385 1.00 97.25 101 GLY A O 1
ATOM 784 N N . TYR A 1 102 ? 1.461 -3.246 8.518 1.00 97.56 102 TYR A N 1
ATOM 785 C CA . TYR A 1 102 ? 0.435 -2.215 8.412 1.00 97.56 102 TYR A CA 1
ATOM 786 C C . TYR A 1 102 ? 0.925 -0.874 8.940 1.00 97.56 102 TYR A C 1
ATOM 788 O O . TYR A 1 102 ? 1.570 -0.804 9.983 1.00 97.56 102 TYR A O 1
ATOM 796 N N . MET A 1 103 ? 0.558 0.193 8.236 1.00 96.62 103 MET A N 1
ATOM 797 C CA . MET A 1 103 ? 0.710 1.564 8.703 1.00 96.62 103 MET A CA 1
ATOM 798 C C . MET A 1 103 ? -0.665 2.168 8.970 1.00 96.62 103 MET A C 1
ATOM 800 O O . MET A 1 103 ? -1.488 2.299 8.061 1.00 96.62 103 MET A O 1
ATOM 804 N N . LEU A 1 104 ? -0.899 2.552 10.216 1.00 95.31 104 LEU A N 1
ATOM 805 C CA . LEU A 1 104 ? -2.071 3.298 10.646 1.00 95.31 104 LEU A CA 1
ATOM 806 C C . LEU A 1 104 ? -1.787 4.785 10.456 1.00 95.31 104 LEU A C 1
ATOM 808 O O . LEU A 1 104 ? -0.684 5.252 10.731 1.00 95.31 104 LEU A O 1
ATOM 812 N N . SER A 1 105 ? -2.772 5.527 9.966 1.00 93.06 105 SER A N 1
ATOM 813 C CA . SER A 1 105 ? -2.722 6.983 9.851 1.00 93.06 105 SER A CA 1
ATOM 814 C C . SER A 1 105 ? -4.009 7.572 10.397 1.00 93.06 105 SER A C 1
ATOM 816 O O . SER A 1 105 ? -5.094 7.271 9.890 1.00 93.06 105 SER A O 1
ATOM 818 N N . PHE A 1 106 ? -3.864 8.408 11.412 1.00 90.25 106 PHE A N 1
ATOM 819 C CA . PHE A 1 106 ? -4.954 9.102 12.078 1.00 90.25 106 PHE A CA 1
ATOM 820 C C . PHE A 1 106 ? -5.168 10.476 11.435 1.00 90.25 106 PHE A C 1
ATOM 822 O O . PHE A 1 106 ? -4.288 11.012 10.756 1.00 90.25 106 PHE A O 1
ATOM 829 N N . SER A 1 107 ? -6.352 11.056 11.626 1.00 87.88 107 SER A N 1
ATOM 830 C CA . SER A 1 107 ? -6.702 12.368 11.065 1.00 87.88 107 SER A CA 1
ATOM 831 C C . SER A 1 107 ? -5.868 13.525 11.618 1.00 87.88 107 SER A C 1
ATOM 833 O O . SER A 1 107 ? -5.752 14.551 10.957 1.00 87.88 107 SER A O 1
ATOM 835 N N . ASP A 1 108 ? -5.274 13.356 12.797 1.00 85.69 108 ASP A N 1
ATOM 836 C CA . ASP A 1 108 ? -4.348 14.307 13.426 1.00 85.69 108 ASP A CA 1
ATOM 837 C C . ASP A 1 108 ? -2.914 14.229 12.856 1.00 85.69 108 ASP A C 1
ATOM 839 O O . ASP A 1 108 ? -2.024 14.951 13.302 1.00 85.69 108 ASP A O 1
ATOM 843 N N . GLY A 1 109 ? -2.675 13.355 11.871 1.00 85.06 109 GLY A N 1
ATOM 844 C CA . GLY A 1 109 ? -1.373 13.148 11.241 1.00 85.06 109 GLY A CA 1
ATOM 845 C C . GLY A 1 109 ? -0.472 12.141 11.956 1.00 85.06 109 GLY A C 1
ATOM 846 O O . GLY A 1 109 ? 0.587 11.805 11.419 1.00 85.06 109 GLY A O 1
ATOM 847 N N . ARG A 1 110 ? -0.870 11.602 13.118 1.00 88.69 110 ARG A N 1
ATOM 848 C CA . ARG A 1 110 ? -0.115 10.526 13.770 1.00 88.69 110 ARG A CA 1
ATOM 849 C C . ARG A 1 110 ? -0.097 9.283 12.892 1.00 88.69 110 ARG A C 1
ATOM 851 O O . ARG A 1 110 ? -1.061 8.961 12.188 1.00 88.69 110 ARG A O 1
ATOM 858 N N . THR A 1 111 ? 1.008 8.550 12.971 1.00 90.44 111 THR A N 1
ATOM 8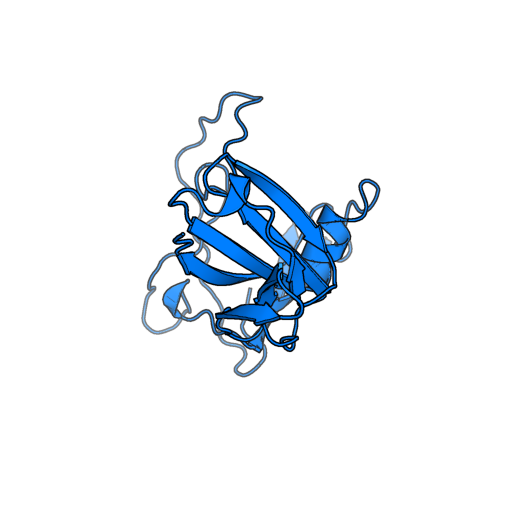59 C CA . THR A 1 111 ? 1.173 7.269 12.288 1.00 90.44 111 THR A CA 1
ATOM 860 C C . THR A 1 111 ? 1.736 6.218 13.230 1.00 90.44 111 THR A C 1
ATOM 862 O O . THR A 1 111 ? 2.471 6.537 14.161 1.00 90.44 111 THR A O 1
ATOM 865 N N . SER A 1 112 ? 1.368 4.962 12.994 1.00 91.88 112 SER A N 1
ATOM 866 C CA . SER A 1 112 ? 1.906 3.810 13.717 1.00 91.88 112 SER A CA 1
ATOM 867 C C . SER A 1 112 ? 2.188 2.685 12.733 1.00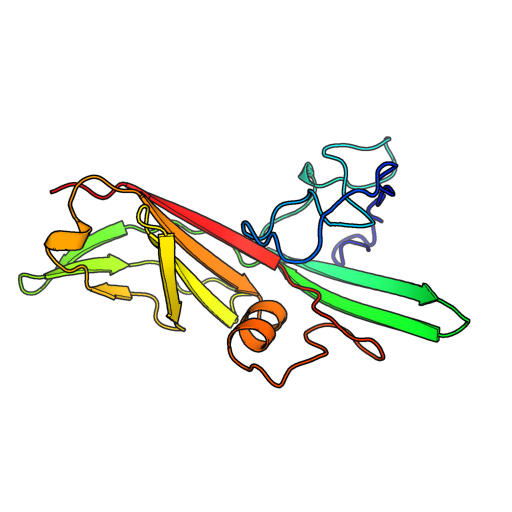 91.88 112 SER A C 1
ATOM 869 O O . SER A 1 112 ? 1.360 2.406 11.864 1.00 91.88 112 SER A O 1
ATOM 871 N N . LEU A 1 113 ? 3.353 2.055 12.857 1.00 93.81 113 LEU A N 1
ATOM 872 C CA . LEU A 1 113 ? 3.754 0.905 12.057 1.00 93.81 113 LEU A CA 1
ATOM 873 C C . LEU A 1 113 ? 3.681 -0.352 12.924 1.00 93.81 113 LEU A C 1
ATOM 875 O O . LEU A 1 113 ? 4.266 -0.393 14.002 1.00 93.81 113 LEU A O 1
ATOM 879 N N . GLN A 1 114 ? 2.988 -1.383 12.449 1.00 94.31 114 GLN A N 1
ATOM 880 C CA . GLN A 1 114 ? 2.797 -2.621 13.203 1.00 94.31 114 GLN A CA 1
ATOM 881 C C . GLN A 1 114 ? 2.580 -3.832 12.295 1.00 94.31 114 GLN A C 1
ATOM 883 O O . GLN A 1 114 ? 2.172 -3.701 11.143 1.00 94.31 114 GLN A O 1
ATOM 888 N N . GLN A 1 115 ? 2.806 -5.033 12.825 1.00 95.81 115 GLN A N 1
ATOM 889 C CA . GLN A 1 115 ? 2.424 -6.287 12.156 1.00 95.81 115 GLN A CA 1
ATOM 890 C C . GLN A 1 115 ? 1.091 -6.841 12.658 1.00 95.81 115 GLN A C 1
ATOM 892 O O . GLN A 1 115 ? 0.478 -7.675 11.984 1.00 95.81 115 GLN A O 1
ATOM 897 N N . ASP A 1 116 ? 0.643 -6.366 13.819 1.00 96.12 116 ASP A N 1
ATOM 898 C CA . ASP A 1 116 ? -0.614 -6.774 14.421 1.00 96.12 116 ASP A CA 1
ATOM 899 C C . ASP A 1 116 ? -1.806 -6.295 13.602 1.00 96.12 116 ASP A C 1
ATOM 901 O O . ASP A 1 116 ? -1.760 -5.281 12.901 1.00 96.12 116 ASP A O 1
ATOM 905 N N . THR A 1 117 ? -2.891 -7.054 13.719 1.00 97.19 117 THR A N 1
ATOM 906 C CA . THR A 1 117 ? -4.138 -6.865 12.963 1.00 97.19 117 THR A CA 1
ATOM 907 C C . THR A 1 117 ? -5.285 -6.337 13.824 1.00 97.19 117 THR A C 1
ATOM 909 O O . THR A 1 117 ? -6.454 -6.357 13.439 1.00 97.19 117 THR A O 1
ATOM 912 N N . ALA A 1 118 ? -4.923 -5.856 15.008 1.00 96.25 118 ALA A N 1
ATOM 913 C CA . ALA A 1 118 ? -5.796 -5.194 15.946 1.00 96.25 118 ALA A CA 1
ATOM 914 C C . ALA A 1 118 ? -5.068 -3.976 16.521 1.00 96.25 118 ALA A C 1
ATOM 916 O O . ALA A 1 118 ? -3.847 -3.989 16.690 1.00 96.25 118 ALA A O 1
ATOM 917 N N . PHE A 1 119 ? -5.822 -2.930 16.825 1.00 94.88 119 PHE A N 1
ATOM 918 C CA . PHE A 1 119 ? -5.334 -1.731 17.487 1.00 94.88 119 PHE A CA 1
ATOM 919 C C . PHE A 1 119 ? -6.366 -1.290 18.519 1.00 94.88 119 PHE A C 1
ATOM 921 O O . PHE A 1 119 ? -7.532 -1.086 18.176 1.00 94.88 119 PHE A O 1
ATOM 928 N N . ALA A 1 120 ? -5.954 -1.194 19.781 1.00 93.38 120 ALA A N 1
ATOM 929 C CA . ALA A 1 120 ? -6.805 -0.667 20.838 1.00 93.38 120 ALA A CA 1
ATOM 930 C C . ALA A 1 120 ? -6.882 0.854 20.693 1.00 93.38 120 ALA A C 1
ATOM 932 O O . ALA A 1 120 ? -5.843 1.507 20.668 1.00 93.38 120 ALA A O 1
ATOM 933 N N . LEU A 1 121 ? -8.096 1.392 20.591 1.00 91.06 121 LEU A N 1
ATOM 934 C CA . LEU A 1 121 ? -8.309 2.833 20.564 1.00 91.06 121 LEU A CA 1
ATOM 935 C C . LEU A 1 121 ? -8.373 3.379 21.987 1.00 91.06 121 LEU A C 1
ATOM 937 O O . LEU A 1 121 ? -9.076 2.821 22.836 1.00 91.06 121 LEU A O 1
ATOM 941 N N . ALA A 1 122 ? -7.678 4.486 22.215 1.00 86.94 122 ALA A N 1
ATOM 942 C CA . ALA A 1 122 ? -7.916 5.338 23.370 1.00 86.94 122 ALA A CA 1
ATOM 943 C C . ALA A 1 122 ? -9.177 6.194 23.149 1.00 86.94 122 ALA A C 1
ATOM 945 O O . ALA A 1 122 ? -9.596 6.411 22.007 1.00 86.94 122 ALA A O 1
ATOM 946 N N . ASP A 1 123 ? -9.792 6.682 24.227 1.00 81.88 123 ASP A N 1
ATOM 947 C CA . ASP A 1 123 ? -11.030 7.467 24.130 1.00 81.88 123 ASP A CA 1
ATOM 948 C C . ASP A 1 123 ? -10.813 8.762 23.332 1.00 81.88 123 ASP A C 1
ATOM 950 O O . ASP A 1 123 ? -11.668 9.157 22.543 1.00 81.88 123 ASP A O 1
ATOM 954 N N . GLU A 1 124 ? -9.627 9.363 23.440 1.00 81.00 124 GLU A N 1
ATOM 955 C CA . GLU A 1 124 ? -9.241 10.569 22.703 1.00 81.00 124 GLU A CA 1
ATOM 956 C C . GLU A 1 124 ? -9.151 10.333 21.185 1.00 81.00 124 GLU A C 1
ATOM 958 O O . GLU A 1 124 ? -9.246 11.268 20.391 1.00 81.00 124 GLU A O 1
ATOM 963 N N . GLU A 1 125 ? -8.977 9.082 20.752 1.00 81.81 125 GLU A N 1
ATOM 964 C CA . GLU A 1 125 ? -8.882 8.717 19.336 1.00 81.81 125 GLU A CA 1
ATOM 965 C C . GLU A 1 125 ? -10.264 8.537 18.688 1.00 81.81 125 GLU A C 1
ATOM 967 O O . GLU A 1 125 ? -10.366 8.458 17.462 1.00 81.81 125 GLU A O 1
ATOM 972 N N . LEU A 1 126 ? -11.336 8.488 19.490 1.00 77.75 126 LEU A N 1
ATOM 973 C CA . LEU A 1 126 ? -12.715 8.309 19.026 1.00 77.75 126 LEU A CA 1
ATOM 974 C C . LEU A 1 126 ? -13.400 9.610 18.601 1.00 77.75 126 LEU A C 1
ATOM 976 O O . LEU A 1 126 ? -14.480 9.539 18.007 1.00 77.75 126 LEU A O 1
ATOM 980 N N . ASP A 1 127 ? -12.784 10.768 18.850 1.00 73.12 127 ASP A N 1
ATOM 981 C CA . ASP A 1 127 ? -13.349 12.095 18.577 1.00 73.12 127 ASP A CA 1
ATOM 982 C C . ASP A 1 127 ? -13.384 12.435 17.068 1.00 73.12 127 ASP A C 1
ATOM 984 O O . ASP A 1 127 ? -12.724 13.337 16.554 1.00 73.12 127 ASP A O 1
ATOM 988 N N . GLY A 1 128 ? -14.216 11.693 16.327 1.00 64.25 128 GLY A N 1
ATOM 989 C CA . GLY A 1 128 ? -14.813 12.091 15.046 1.00 64.25 128 GLY A CA 1
ATOM 990 C C . GLY A 1 128 ? -13.934 11.982 13.798 1.00 64.25 128 GLY A C 1
ATOM 991 O O . GLY A 1 128 ? -14.326 12.473 12.734 1.00 64.25 128 GLY A O 1
ATOM 992 N N . GLY A 1 129 ? -12.765 11.354 13.904 1.00 85.19 129 GLY A N 1
ATOM 993 C CA . GLY A 1 129 ? -11.777 11.272 12.833 1.00 85.19 129 GLY A CA 1
ATOM 994 C C . GLY A 1 129 ? -11.962 10.140 11.817 1.00 85.19 129 GLY A C 1
ATOM 995 O O . GLY A 1 129 ? -12.908 9.347 11.834 1.00 85.19 129 GLY A O 1
ATOM 996 N N . TRP A 1 130 ? -10.981 10.045 10.921 1.00 90.56 130 TRP A N 1
ATOM 997 C CA . TRP A 1 130 ? -10.777 8.887 10.054 1.00 90.56 130 TRP A CA 1
ATOM 998 C C . TRP A 1 130 ? -9.502 8.168 10.468 1.00 90.56 130 TRP A C 1
ATOM 1000 O O . TRP A 1 130 ? -8.450 8.792 10.603 1.00 90.56 130 TRP A O 1
ATOM 1010 N N . LEU A 1 131 ? -9.584 6.847 10.572 1.00 93.69 131 LEU A N 1
ATOM 1011 C CA . LEU A 1 131 ? -8.420 5.978 10.606 1.00 93.69 131 LEU A CA 1
ATOM 1012 C C . LEU A 1 131 ? -8.226 5.372 9.217 1.00 93.69 131 LEU A C 1
ATOM 1014 O O . LEU A 1 131 ? -9.118 4.716 8.676 1.00 93.69 131 LEU A O 1
ATOM 1018 N N . THR A 1 132 ? -7.050 5.580 8.633 1.00 95.19 132 THR A N 1
ATOM 1019 C CA . THR A 1 132 ? -6.627 4.857 7.431 1.00 95.19 132 THR A CA 1
ATOM 1020 C C . THR A 1 132 ? -5.639 3.773 7.824 1.00 95.19 132 THR A C 1
ATOM 1022 O O . THR A 1 132 ? -4.596 4.071 8.396 1.00 95.19 132 THR A O 1
ATOM 1025 N N . ILE A 1 133 ? -5.934 2.528 7.469 1.00 97.00 133 ILE A N 1
ATOM 1026 C CA . ILE A 1 133 ? -5.042 1.386 7.662 1.00 97.00 133 ILE A CA 1
ATOM 1027 C C . ILE A 1 133 ? -4.491 1.022 6.292 1.00 97.00 133 ILE A C 1
ATOM 1029 O O . ILE A 1 133 ? -5.257 0.672 5.396 1.00 97.00 133 ILE A O 1
ATOM 1033 N N . ARG A 1 134 ? -3.174 1.124 6.108 1.00 97.50 134 ARG A N 1
ATOM 1034 C CA . ARG A 1 134 ? -2.495 0.708 4.877 1.00 97.50 134 ARG A CA 1
ATOM 1035 C C . ARG A 1 134 ? -1.794 -0.614 5.100 1.00 97.50 134 ARG A C 1
ATOM 1037 O O . ARG A 1 134 ? -0.892 -0.678 5.925 1.00 97.50 134 ARG A O 1
ATOM 1044 N N . ALA A 1 135 ? -2.172 -1.637 4.345 1.00 97.81 135 ALA A N 1
ATOM 1045 C CA . ALA A 1 135 ? -1.347 -2.822 4.192 1.00 97.81 135 ALA A CA 1
ATOM 1046 C C . ALA A 1 135 ? -0.163 -2.455 3.296 1.00 97.81 135 ALA A C 1
ATOM 1048 O O . ALA A 1 135 ? -0.359 -1.964 2.183 1.00 97.81 135 ALA A O 1
ATOM 1049 N N . LEU A 1 136 ? 1.052 -2.656 3.797 1.00 96.12 136 LEU A N 1
ATOM 1050 C CA . LEU A 1 136 ? 2.286 -2.434 3.051 1.00 96.12 136 LEU A CA 1
ATOM 1051 C C . LEU A 1 136 ? 2.788 -3.781 2.546 1.00 96.12 136 LEU A C 1
ATOM 1053 O O . LEU A 1 136 ? 2.803 -4.751 3.310 1.00 96.12 136 LEU A O 1
ATOM 1057 N N . ASP A 1 137 ? 3.222 -3.855 1.291 1.00 96.94 137 ASP A N 1
ATOM 1058 C CA . ASP A 1 137 ? 3.921 -5.045 0.821 1.00 96.94 137 ASP A CA 1
ATOM 1059 C C . ASP A 1 137 ? 5.221 -5.277 1.612 1.00 96.94 137 ASP A C 1
ATOM 1061 O O . ASP A 1 137 ? 5.714 -4.393 2.317 1.00 96.94 137 ASP A O 1
ATOM 1065 N N . PHE A 1 138 ? 5.791 -6.478 1.507 1.00 94.31 138 PHE A N 1
ATOM 1066 C CA . PHE A 1 138 ? 7.008 -6.829 2.245 1.00 94.31 138 PHE A CA 1
ATOM 1067 C C . PHE A 1 138 ? 8.174 -5.867 2.006 1.00 94.31 138 PHE A C 1
ATOM 1069 O O . PHE A 1 138 ? 8.872 -5.537 2.964 1.00 94.31 138 PHE A O 1
ATOM 1076 N N . ASN A 1 139 ? 8.377 -5.404 0.770 1.00 93.00 139 ASN A N 1
ATOM 1077 C CA . ASN A 1 139 ? 9.501 -4.528 0.462 1.00 93.00 139 ASN A CA 1
ATOM 1078 C C . ASN A 1 139 ? 9.311 -3.164 1.117 1.00 93.00 139 ASN A C 1
ATOM 1080 O O . ASN A 1 139 ? 10.200 -2.687 1.819 1.00 93.00 139 ASN A O 1
ATOM 10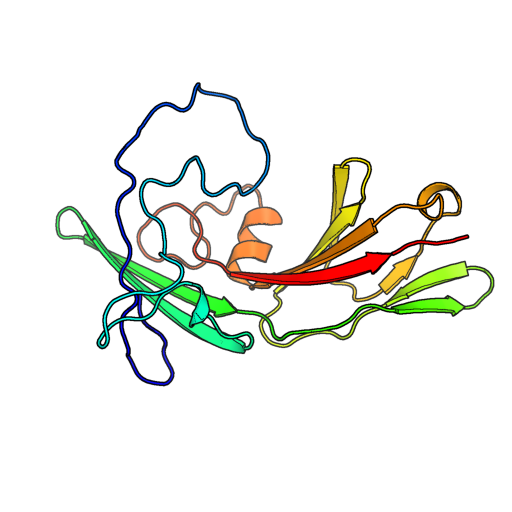84 N N . LEU A 1 140 ? 8.140 -2.547 0.924 1.00 91.69 140 LEU A N 1
ATOM 1085 C CA . LEU A 1 140 ? 7.867 -1.248 1.520 1.00 91.69 140 LEU A CA 1
ATOM 1086 C C . LEU A 1 140 ? 7.874 -1.325 3.043 1.00 91.69 140 LEU A C 1
ATOM 1088 O O . LEU A 1 140 ? 8.447 -0.444 3.672 1.00 91.69 140 LEU A O 1
ATOM 1092 N N . TYR A 1 141 ? 7.300 -2.381 3.629 1.00 93.06 141 TYR A N 1
ATOM 1093 C CA . TYR A 1 141 ? 7.328 -2.583 5.075 1.00 93.06 141 TYR A CA 1
ATOM 1094 C C . TYR A 1 141 ? 8.763 -2.634 5.610 1.00 93.06 141 TYR A C 1
ATOM 1096 O O . TYR A 1 141 ? 9.084 -1.897 6.536 1.00 93.06 141 TYR A O 1
ATOM 1104 N N . GLN A 1 142 ? 9.636 -3.446 5.001 1.00 89.94 142 GLN A N 1
ATOM 1105 C CA . GLN A 1 142 ? 11.044 -3.520 5.400 1.00 89.94 142 GLN A CA 1
ATOM 1106 C C . GLN A 1 142 ? 11.727 -2.156 5.299 1.00 89.94 142 GLN A C 1
ATOM 1108 O O . GLN A 1 142 ? 12.354 -1.730 6.263 1.00 89.94 142 GLN A O 1
ATOM 1113 N N . TYR A 1 143 ? 11.526 -1.447 4.184 1.00 88.88 143 TYR A N 1
ATOM 1114 C CA . TYR A 1 143 ? 12.091 -0.117 3.960 1.00 88.88 143 TYR A CA 1
ATOM 1115 C C . TYR A 1 143 ? 11.688 0.899 5.035 1.00 88.88 143 TYR A C 1
ATOM 1117 O O . TYR A 1 143 ? 12.521 1.674 5.490 1.00 88.88 143 TYR A O 1
ATOM 1125 N N . VAL A 1 144 ? 10.417 0.910 5.451 1.00 88.19 144 VAL A N 1
ATOM 1126 C CA . VAL A 1 144 ? 9.950 1.854 6.481 1.00 88.19 144 VAL A CA 1
ATOM 1127 C C . VAL A 1 144 ? 10.286 1.402 7.903 1.00 88.19 144 VAL A C 1
ATOM 1129 O O . VAL A 1 144 ? 10.389 2.243 8.791 1.00 88.19 144 VAL A O 1
ATOM 1132 N N . SER A 1 145 ? 10.444 0.094 8.135 1.00 88.44 145 SER A N 1
ATOM 1133 C CA . SER A 1 145 ? 10.750 -0.464 9.460 1.00 88.44 145 SER A CA 1
ATOM 1134 C C . SER A 1 145 ? 12.241 -0.467 9.803 1.00 88.44 145 SER A C 1
ATOM 1136 O O . SER A 1 145 ? 12.585 -0.451 10.983 1.00 88.44 145 SER A O 1
ATOM 1138 N N . ASP A 1 146 ? 13.116 -0.500 8.795 1.00 86.31 146 ASP A N 1
ATOM 1139 C CA . ASP A 1 146 ? 14.566 -0.554 8.965 1.00 86.31 146 ASP A CA 1
ATOM 1140 C C . ASP A 1 146 ? 15.238 0.656 8.290 1.00 86.31 146 ASP A C 1
ATOM 1142 O O . ASP A 1 146 ? 15.350 0.700 7.060 1.00 86.31 146 ASP A O 1
ATOM 1146 N N . PRO A 1 147 ? 15.748 1.626 9.070 1.00 73.00 147 PRO A N 1
ATOM 1147 C CA . PRO A 1 147 ? 16.366 2.833 8.527 1.00 73.00 147 PRO A CA 1
ATOM 1148 C C . PRO A 1 147 ? 17.683 2.576 7.773 1.00 73.00 147 PRO A C 1
ATOM 1150 O O . PRO A 1 147 ? 18.182 3.485 7.110 1.00 73.00 147 PRO A O 1
ATOM 1153 N N . GLN A 1 148 ? 18.269 1.377 7.863 1.00 82.25 148 GLN A N 1
ATOM 1154 C CA . GLN A 1 148 ? 19.483 1.002 7.124 1.00 82.25 148 GLN A CA 1
ATOM 1155 C C . GLN A 1 148 ? 19.175 0.348 5.767 1.00 82.25 148 GLN A C 1
ATOM 1157 O O . GLN A 1 148 ? 20.080 0.061 4.976 1.00 82.25 148 GLN A O 1
ATOM 1162 N N . MET A 1 149 ? 17.902 0.092 5.460 1.00 82.31 149 MET A N 1
ATOM 1163 C CA . MET A 1 149 ? 17.522 -0.641 4.263 1.00 82.31 149 MET A CA 1
ATOM 1164 C C . MET A 1 149 ? 17.458 0.270 3.032 1.00 82.31 149 MET A C 1
ATOM 1166 O O . MET A 1 149 ? 16.414 0.786 2.659 1.00 82.31 149 MET A O 1
ATOM 1170 N N . HIS A 1 150 ? 18.580 0.419 2.329 1.00 82.31 150 HIS A N 1
ATOM 1171 C CA . HIS A 1 150 ? 18.661 1.304 1.157 1.00 82.31 150 HIS A CA 1
ATOM 1172 C C . HIS A 1 150 ? 18.167 0.693 -0.171 1.00 82.31 150 HIS A C 1
ATOM 1174 O O . HIS A 1 150 ? 18.230 1.365 -1.200 1.00 82.31 150 HIS A O 1
ATOM 1180 N N . ARG A 1 151 ? 17.732 -0.578 -0.187 1.00 84.06 151 ARG A N 1
ATOM 1181 C CA . ARG A 1 151 ? 17.385 -1.323 -1.420 1.00 84.06 151 ARG A CA 1
ATOM 1182 C C . ARG A 1 151 ? 16.284 -2.376 -1.231 1.00 84.06 151 ARG A C 1
ATOM 1184 O O . ARG A 1 151 ? 16.513 -3.576 -1.368 1.00 84.06 151 ARG A O 1
ATOM 1191 N N . ALA A 1 152 ? 15.075 -1.951 -0.884 1.00 84.56 152 ALA A N 1
ATOM 1192 C CA . ALA A 1 152 ? 13.972 -2.884 -0.658 1.00 84.56 152 ALA A CA 1
ATOM 1193 C C . ALA A 1 152 ? 13.205 -3.194 -1.948 1.00 84.56 152 ALA A C 1
ATOM 1195 O O . ALA A 1 152 ? 12.654 -2.303 -2.592 1.00 84.56 152 ALA A O 1
ATOM 1196 N N . GLY A 1 153 ? 13.140 -4.471 -2.327 1.00 87.12 153 GLY A N 1
ATOM 1197 C CA . GLY A 1 153 ? 12.438 -4.877 -3.547 1.00 87.12 153 GLY A CA 1
ATOM 1198 C C . GLY A 1 153 ? 13.132 -4.492 -4.850 1.00 87.12 153 GLY A C 1
ATOM 1199 O O . GLY A 1 153 ? 12.519 -4.646 -5.905 1.00 87.12 153 GLY A O 1
ATOM 1200 N N . ILE A 1 154 ? 14.374 -4.000 -4.777 1.00 90.62 154 ILE A N 1
ATOM 1201 C CA . ILE A 1 154 ? 15.205 -3.586 -5.910 1.00 90.62 154 ILE A CA 1
ATOM 1202 C C . ILE A 1 154 ? 16.559 -4.299 -5.826 1.00 90.62 154 ILE A C 1
ATOM 1204 O O . ILE A 1 154 ? 17.232 -4.254 -4.797 1.00 90.62 154 ILE A O 1
ATOM 1208 N N . ASP A 1 155 ? 16.976 -4.925 -6.922 1.00 89.31 155 ASP A N 1
ATOM 1209 C CA . ASP A 1 155 ? 18.313 -5.474 -7.116 1.00 89.31 155 ASP A CA 1
ATOM 1210 C C . ASP A 1 155 ? 19.216 -4.474 -7.854 1.00 89.31 155 ASP A C 1
ATOM 1212 O O . ASP A 1 155 ? 18.777 -3.783 -8.776 1.00 89.31 155 ASP A O 1
ATOM 1216 N N . ARG A 1 156 ? 20.494 -4.421 -7.448 1.00 83.56 156 ARG A N 1
ATOM 1217 C CA . ARG A 1 156 ? 21.557 -3.580 -8.043 1.00 83.56 156 ARG A CA 1
ATOM 1218 C C . ARG A 1 156 ? 21.217 -2.085 -8.175 1.00 83.56 156 ARG A C 1
ATOM 1220 O O . ARG A 1 156 ? 21.743 -1.409 -9.053 1.00 83.56 156 ARG A O 1
ATOM 1227 N N . GLY A 1 157 ? 20.385 -1.559 -7.278 1.00 82.00 157 GLY A N 1
ATOM 1228 C CA . GLY A 1 157 ? 20.029 -0.142 -7.212 1.00 82.00 157 GLY A CA 1
ATOM 1229 C C . GLY A 1 157 ? 19.734 0.319 -5.785 1.00 82.00 157 GLY A C 1
ATOM 1230 O O . GLY A 1 157 ? 19.708 -0.490 -4.858 1.00 82.00 157 GLY A O 1
ATOM 1231 N N . PHE A 1 158 ? 19.511 1.623 -5.627 1.00 81.69 158 PHE A N 1
ATOM 1232 C CA . PHE A 1 158 ? 19.052 2.238 -4.382 1.00 81.69 158 PHE A CA 1
ATOM 1233 C C . PHE A 1 158 ? 17.578 2.637 -4.497 1.00 81.69 158 PHE A C 1
ATOM 1235 O O . PHE A 1 158 ? 17.122 3.031 -5.570 1.00 81.69 158 PHE A O 1
ATOM 1242 N N . GLY A 1 159 ? 16.847 2.552 -3.388 1.00 81.56 159 GLY A N 1
ATOM 1243 C CA . GLY A 1 159 ? 15.442 2.936 -3.283 1.00 81.56 159 GLY A CA 1
ATOM 1244 C C . GLY A 1 159 ? 14.528 1.783 -2.878 1.00 81.56 159 GLY A C 1
ATOM 1245 O O . GLY A 1 159 ? 14.962 0.769 -2.323 1.00 81.56 159 GLY A O 1
ATOM 1246 N N . VAL A 1 160 ? 13.239 1.955 -3.160 1.00 83.69 160 VAL A N 1
ATOM 1247 C CA . VAL A 1 160 ? 12.192 0.991 -2.825 1.00 83.69 160 VAL A CA 1
ATOM 1248 C C . VAL A 1 160 ? 11.270 0.757 -4.014 1.00 83.69 160 VAL A C 1
ATOM 1250 O O . VAL A 1 160 ? 10.852 1.700 -4.684 1.00 83.69 160 VAL A O 1
ATOM 1253 N N . PHE A 1 161 ? 10.935 -0.508 -4.261 1.00 89.19 161 PHE A N 1
ATOM 1254 C CA . PHE A 1 161 ? 9.839 -0.886 -5.146 1.00 89.19 161 PHE A CA 1
ATOM 1255 C C . PHE A 1 161 ? 8.821 -1.697 -4.351 1.00 89.19 161 PHE A C 1
ATOM 1257 O O . PHE A 1 161 ? 9.045 -2.862 -4.009 1.00 89.19 161 PHE A O 1
ATOM 1264 N N . GLY A 1 162 ? 7.713 -1.038 -4.029 1.00 90.69 162 GLY A N 1
ATOM 1265 C CA . GLY A 1 162 ? 6.684 -1.553 -3.144 1.00 90.69 162 GLY A CA 1
ATOM 1266 C C . GLY A 1 162 ? 5.289 -1.089 -3.541 1.00 90.69 162 GLY A C 1
ATOM 1267 O O . GLY A 1 162 ? 5.110 -0.329 -4.493 1.00 90.69 162 GLY A O 1
ATOM 1268 N N . ALA A 1 163 ? 4.299 -1.561 -2.801 1.00 91.75 163 ALA A N 1
ATOM 1269 C CA . ALA A 1 163 ? 2.890 -1.349 -3.050 1.00 91.75 163 ALA A CA 1
ATOM 1270 C C . ALA A 1 163 ? 2.099 -1.285 -1.742 1.00 91.75 163 ALA A C 1
ATOM 1272 O O . ALA A 1 163 ? 2.509 -1.808 -0.704 1.00 91.75 163 ALA A O 1
ATOM 1273 N N . THR A 1 164 ? 0.922 -0.665 -1.809 1.00 94.06 164 THR A N 1
ATOM 1274 C CA . THR A 1 164 ? -0.004 -0.613 -0.676 1.00 94.06 164 THR A CA 1
ATOM 1275 C C . THR A 1 164 ? -1.440 -0.844 -1.116 1.00 94.06 164 THR A C 1
ATOM 1277 O O . THR A 1 164 ? -1.806 -0.541 -2.251 1.00 94.06 164 THR A O 1
ATOM 1280 N N . THR A 1 165 ? -2.263 -1.322 -0.188 1.00 95.00 165 THR A N 1
ATOM 1281 C CA . THR A 1 165 ? -3.724 -1.175 -0.235 1.00 95.00 165 THR A CA 1
ATOM 1282 C C . THR A 1 165 ? -4.200 -0.531 1.054 1.00 95.00 165 THR A C 1
ATOM 1284 O O . THR A 1 165 ? -3.540 -0.634 2.087 1.00 95.00 165 THR A O 1
ATOM 1287 N N . ALA A 1 166 ? -5.323 0.183 1.005 1.00 95.25 166 ALA A N 1
ATOM 1288 C CA . ALA A 1 166 ? -5.821 0.937 2.147 1.00 95.25 166 ALA A CA 1
ATOM 1289 C C . ALA A 1 166 ? -7.280 0.602 2.456 1.00 95.25 166 ALA A C 1
ATOM 1291 O O . ALA A 1 166 ? -8.116 0.569 1.555 1.00 95.25 166 ALA A O 1
ATOM 1292 N N . ALA A 1 167 ? -7.584 0.454 3.742 1.00 95.81 167 ALA A N 1
ATOM 1293 C CA . ALA A 1 167 ? -8.933 0.523 4.281 1.00 95.81 167 ALA A CA 1
ATOM 1294 C C . ALA A 1 167 ? -9.094 1.838 5.051 1.00 95.81 167 ALA A C 1
ATOM 1296 O O . ALA A 1 167 ? -8.168 2.293 5.728 1.00 95.81 167 ALA A O 1
ATOM 1297 N N . ARG A 1 168 ? -10.272 2.456 4.960 1.00 94.94 168 ARG A N 1
ATOM 1298 C CA . ARG A 1 168 ? -10.624 3.647 5.741 1.00 94.94 168 ARG A CA 1
ATOM 1299 C C . ARG A 1 168 ? -11.809 3.335 6.633 1.00 94.94 168 ARG A C 1
ATOM 1301 O O . ARG A 1 168 ? -12.813 2.810 6.160 1.00 94.94 168 ARG A O 1
ATOM 1308 N N . LEU A 1 169 ? -11.684 3.687 7.903 1.00 94.00 169 LEU A N 1
ATOM 1309 C CA . LEU A 1 169 ? -12.713 3.525 8.914 1.00 94.00 169 LEU A CA 1
ATOM 1310 C C . LEU A 1 169 ? -13.013 4.890 9.523 1.00 94.00 169 LEU A C 1
ATOM 1312 O O . LEU A 1 169 ? -12.098 5.621 9.903 1.00 94.00 169 LEU A O 1
ATOM 1316 N N . ARG A 1 170 ? -14.296 5.236 9.604 1.00 91.25 170 ARG A N 1
ATOM 1317 C CA . ARG A 1 170 ? -14.730 6.428 10.325 1.00 91.25 170 ARG A CA 1
ATOM 1318 C C . ARG A 1 170 ? -14.862 6.087 11.802 1.00 91.25 170 ARG A C 1
ATOM 1320 O O . ARG A 1 170 ? -15.500 5.089 12.136 1.00 91.25 170 ARG A O 1
ATOM 1327 N N . LEU A 1 171 ? -14.243 6.894 12.653 1.00 88.19 171 LEU A N 1
ATOM 1328 C CA . LEU A 1 171 ? -14.308 6.742 14.098 1.00 88.19 171 LEU A CA 1
ATOM 1329 C C . LEU A 1 171 ? -15.444 7.618 14.622 1.00 88.19 171 LEU A C 1
ATOM 1331 O O . LEU A 1 171 ? -15.572 8.784 14.244 1.00 88.19 171 LEU A O 1
ATOM 1335 N N . PHE A 1 172 ? -16.297 7.022 15.444 1.00 78.31 172 PHE A N 1
ATOM 1336 C CA . PHE A 1 172 ? -17.381 7.713 16.121 1.00 78.31 172 PHE A CA 1
ATOM 1337 C C . PHE A 1 172 ? -17.376 7.318 17.600 1.00 78.31 172 PHE A C 1
ATOM 1339 O O . PHE A 1 172 ? -17.018 6.172 17.915 1.00 78.31 172 PHE A O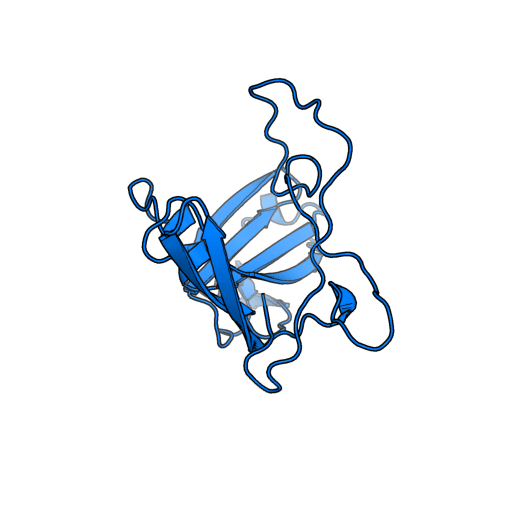 1
ATOM 1346 N N . PRO A 1 173 ? -17.784 8.238 18.485 1.00 64.06 173 PRO A N 1
ATOM 1347 C CA . PRO A 1 173 ? -18.077 7.916 19.871 1.00 64.06 173 PRO A CA 1
ATOM 1348 C C . PRO A 1 173 ? -19.264 6.957 19.992 1.00 64.06 173 PRO A C 1
ATOM 1350 O O . PRO A 1 173 ? -20.050 6.790 19.037 1.00 64.06 173 PRO A O 1
#

Secondary structure (DSSP, 8-state):
-EETTT-PBB--EE-S-----TT---SS-GGG-SEE--SS--TTSB-GGG--TT-EEEEEEEETTEEEEEEEEPPPP---EEEEETTEEEEE-PPPTTEEEEEEEETTS-EEEES-SEEEEPGGGGSS-EEEEEEEEHHHHHHHH-TT-SEESEESSSEE---EEEEEEE---